Protein AF-A0A1I8CI65-F1 (afdb_monomer_lite)

Sequence (153 aa):
MLNFSGGETIKISYVQLPKATYAKFKPQSVRFLDLTDPKVVLATELAKYVTFSQGDIFTFFYSEEEYAVEVTELKPAKACCVADCDLNVEFEAPTDYVEPVKINTEMPKAPELPLAKVILEKQFGHGNRLGGIKKSRERSKSSRKKSFTRNDC

Secondary structure (DSSP, 8-state):
-----TT--------PPPBPSEEEEEESSGGGGG-S-HHHHHHHHHTT-SEEETT-EEEEEETTEEEEEEEEEEESSSEEE-TT---EEEEPPPTT---------------------S------------S-----------------PPP--

Structure (mmCIF, N/CA/C/O backbone):
data_AF-A0A1I8CI65-F1
#
_entry.id   AF-A0A1I8CI65-F1
#
loop_
_atom_site.group_PDB
_atom_site.id
_atom_site.type_symbol
_atom_site.label_atom_id
_atom_site.label_alt_id
_atom_site.label_comp_id
_atom_site.label_asym_id
_atom_site.label_entity_id
_atom_site.label_seq_id
_atom_site.pdbx_PDB_ins_code
_atom_site.Cartn_x
_atom_site.Cartn_y
_atom_site.Cartn_z
_atom_site.occupancy
_atom_site.B_iso_or_equiv
_atom_site.auth_seq_id
_atom_site.auth_comp_id
_atom_site.auth_asym_id
_atom_site.auth_atom_id
_atom_site.pdbx_PDB_model_num
ATOM 1 N N . MET A 1 1 ? 0.840 11.799 2.576 1.00 50.59 1 MET A N 1
ATOM 2 C CA . MET A 1 1 ? 1.845 12.462 3.441 1.00 50.59 1 MET A CA 1
ATOM 3 C C . MET A 1 1 ? 1.110 13.395 4.394 1.00 50.59 1 MET A C 1
ATOM 5 O O . MET A 1 1 ? 0.282 14.169 3.928 1.00 50.59 1 MET A O 1
ATOM 9 N N . LEU A 1 2 ? 1.328 13.281 5.706 1.00 67.50 2 LEU A N 1
ATOM 10 C CA . LEU A 1 2 ? 0.666 14.157 6.677 1.00 67.50 2 LEU A CA 1
ATOM 11 C C . LEU A 1 2 ? 1.444 15.474 6.778 1.00 67.50 2 LEU A C 1
ATOM 13 O O . LEU A 1 2 ? 2.644 15.467 7.042 1.00 67.50 2 LEU A O 1
ATOM 17 N N . ASN A 1 3 ? 0.772 16.590 6.516 1.00 76.88 3 ASN A N 1
ATOM 18 C CA . ASN A 1 3 ? 1.399 17.899 6.378 1.00 76.88 3 ASN A CA 1
ATOM 19 C C . ASN A 1 3 ? 1.258 18.677 7.696 1.00 76.88 3 ASN A C 1
ATOM 21 O O . ASN A 1 3 ? 0.314 19.445 7.853 1.00 76.88 3 ASN A O 1
ATOM 25 N N . PHE A 1 4 ? 2.158 18.433 8.652 1.00 84.19 4 PHE A N 1
ATOM 26 C CA . PHE A 1 4 ? 2.095 19.045 9.984 1.00 84.19 4 PHE A CA 1
ATOM 27 C C . PHE A 1 4 ? 3.129 20.152 10.179 1.00 84.19 4 PHE A C 1
ATOM 29 O O . PHE A 1 4 ? 4.221 20.120 9.606 1.00 84.19 4 PHE A O 1
ATOM 36 N N . SER A 1 5 ? 2.789 21.110 11.039 1.00 87.06 5 SER A N 1
ATOM 37 C CA . SER A 1 5 ? 3.690 22.184 11.473 1.00 87.06 5 SER A CA 1
ATOM 38 C C . SER A 1 5 ? 4.136 21.994 12.929 1.00 87.06 5 SER A C 1
ATOM 40 O O . SER A 1 5 ? 3.517 21.263 13.704 1.00 87.06 5 SER A O 1
ATOM 42 N N . GLY A 1 6 ? 5.252 22.618 13.319 1.00 90.12 6 GLY A N 1
ATOM 43 C CA . GLY A 1 6 ? 5.764 22.517 14.688 1.00 90.12 6 GLY A CA 1
ATOM 44 C C . GLY A 1 6 ? 4.767 23.071 15.714 1.00 90.12 6 GLY A C 1
ATOM 45 O O . GLY A 1 6 ? 4.308 24.200 15.576 1.00 90.12 6 GLY A O 1
ATOM 46 N N . GLY A 1 7 ? 4.460 22.288 16.754 1.00 89.50 7 GLY A N 1
ATOM 47 C CA . GLY A 1 7 ? 3.518 22.666 17.820 1.00 89.50 7 GLY A CA 1
ATOM 48 C C . GLY A 1 7 ? 2.081 22.169 17.623 1.00 89.50 7 GLY A C 1
ATOM 49 O O . GLY A 1 7 ? 1.212 22.465 18.442 1.00 89.50 7 GLY A O 1
ATOM 50 N N . GLU A 1 8 ? 1.819 21.398 16.568 1.00 91.56 8 GLU A N 1
ATOM 51 C CA . GLU A 1 8 ? 0.498 20.842 16.286 1.00 91.56 8 GLU A CA 1
ATOM 52 C C . GLU A 1 8 ? 0.159 19.637 17.186 1.00 91.56 8 GLU A C 1
ATOM 54 O O . GLU A 1 8 ? 0.996 18.777 17.460 1.00 91.56 8 GLU A O 1
ATOM 59 N N . THR A 1 9 ? -1.086 19.569 17.674 1.00 90.06 9 THR A N 1
ATOM 60 C CA . THR A 1 9 ? -1.546 18.477 18.549 1.00 90.06 9 THR A CA 1
ATOM 61 C C . THR A 1 9 ? -2.133 17.337 17.723 1.00 90.06 9 THR A C 1
ATOM 63 O O . THR A 1 9 ? -3.194 17.482 17.119 1.00 90.06 9 THR A O 1
ATOM 66 N N . ILE A 1 10 ? -1.483 16.175 17.754 1.00 90.38 10 ILE A N 1
ATOM 67 C CA . ILE A 1 10 ? -1.931 14.971 17.045 1.00 90.38 10 ILE A CA 1
ATOM 68 C C . ILE A 1 10 ? -2.750 14.091 17.997 1.00 90.38 10 ILE A C 1
ATOM 70 O O . ILE A 1 10 ? -2.311 13.768 19.101 1.00 90.38 10 ILE A O 1
ATOM 74 N N . LYS A 1 11 ? -3.947 13.677 17.565 1.00 90.50 11 LYS A N 1
ATOM 75 C CA . LYS A 1 11 ? -4.774 12.710 18.301 1.00 90.50 11 LYS A CA 1
ATOM 76 C C . LYS A 1 11 ? -4.408 11.295 17.882 1.00 90.50 11 LYS A C 1
ATOM 78 O O . LYS A 1 11 ? -4.577 10.929 16.724 1.00 90.50 11 LYS A O 1
ATOM 83 N N . ILE A 1 12 ? -3.957 10.498 18.841 1.00 91.25 12 ILE A N 1
ATOM 84 C CA . ILE A 1 12 ? -3.634 9.087 18.636 1.00 91.25 12 ILE A CA 1
ATOM 85 C C . ILE A 1 12 ? -4.716 8.257 19.326 1.00 91.25 12 ILE A C 1
ATOM 87 O O . ILE A 1 12 ? -4.976 8.436 20.515 1.00 91.25 12 ILE A O 1
ATOM 91 N N . SER A 1 13 ? -5.356 7.356 18.585 1.00 92.44 13 SER A N 1
ATOM 92 C CA . SER A 1 13 ? -6.353 6.422 19.114 1.00 92.44 13 SER A CA 1
ATOM 93 C C . SER A 1 13 ? -6.021 5.004 18.679 1.00 92.44 13 SER A C 1
ATOM 95 O O . SER A 1 13 ? -5.659 4.778 17.526 1.00 92.44 13 SER A O 1
ATOM 97 N N . TYR A 1 14 ? -6.193 4.042 19.582 1.00 93.69 14 TYR A N 1
ATOM 98 C CA . TYR A 1 14 ? -6.108 2.629 19.233 1.00 93.69 14 TYR A CA 1
ATOM 99 C C . TYR A 1 14 ? -7.356 2.196 18.455 1.00 93.69 14 TYR A C 1
ATOM 101 O O . TYR A 1 14 ? -8.480 2.425 18.902 1.00 93.69 14 TYR A O 1
ATOM 109 N N . VAL A 1 15 ? -7.154 1.559 17.302 1.00 91.56 15 VAL A N 1
ATOM 110 C CA . VAL A 1 15 ? -8.218 1.013 16.452 1.00 91.56 15 VAL A CA 1
ATOM 111 C C . VAL A 1 15 ? -7.759 -0.338 15.912 1.00 91.56 15 VAL A C 1
ATOM 113 O O . VAL A 1 15 ? -6.616 -0.480 15.480 1.00 91.56 15 VAL A O 1
ATOM 116 N N . GLN A 1 16 ? -8.649 -1.329 15.915 1.00 91.88 16 GLN A N 1
ATOM 117 C CA . GLN A 1 16 ? -8.413 -2.603 15.238 1.00 91.88 16 GLN A CA 1
ATOM 118 C C . GLN A 1 16 ? -8.862 -2.494 13.781 1.00 91.88 16 GLN A C 1
ATOM 120 O O . GLN A 1 16 ? -10.041 -2.271 13.509 1.00 91.88 16 GLN A O 1
ATOM 125 N N . LEU A 1 17 ? -7.920 -2.636 12.848 1.00 93.31 17 LEU A N 1
ATOM 126 C CA . LEU A 1 17 ? -8.215 -2.601 11.419 1.00 93.31 17 LEU A CA 1
ATOM 127 C C . LEU A 1 17 ? -8.569 -4.003 10.907 1.00 93.31 17 LEU A C 1
ATOM 129 O O . LEU A 1 17 ? -7.896 -4.972 11.270 1.00 93.31 17 LEU A O 1
ATOM 133 N N . PRO A 1 18 ? -9.591 -4.133 10.045 1.00 94.00 18 PRO A N 1
ATOM 134 C CA . PRO A 1 18 ? -9.888 -5.401 9.399 1.00 94.00 18 PRO A CA 1
ATOM 135 C C . PRO A 1 18 ? -8.752 -5.794 8.449 1.00 94.00 18 PRO A C 1
ATOM 137 O O . PRO A 1 18 ? -8.043 -4.938 7.911 1.00 94.00 18 PRO A O 1
ATOM 140 N N . LYS A 1 19 ? -8.605 -7.099 8.215 1.00 93.75 19 LYS A N 1
ATOM 141 C CA . LYS A 1 19 ? -7.716 -7.616 7.173 1.00 93.75 19 LYS A CA 1
ATOM 142 C C . LYS A 1 19 ? -8.234 -7.174 5.809 1.00 93.75 19 LYS A C 1
ATOM 144 O O . LYS A 1 19 ? -9.428 -7.324 5.529 1.00 93.75 19 LYS A O 1
ATOM 149 N N . ALA A 1 20 ? -7.357 -6.618 4.983 1.00 93.62 20 ALA A N 1
ATOM 150 C CA . ALA A 1 20 ? -7.713 -6.314 3.609 1.00 93.62 20 ALA A CA 1
ATOM 151 C C . ALA A 1 20 ? -7.992 -7.618 2.845 1.00 93.62 20 ALA A C 1
ATOM 153 O O . ALA A 1 20 ? -7.432 -8.672 3.144 1.00 93.62 20 ALA A O 1
ATOM 154 N N . THR A 1 21 ? -8.876 -7.540 1.859 1.00 93.69 21 THR A N 1
ATOM 155 C CA . THR A 1 21 ? -9.138 -8.633 0.904 1.00 93.69 21 THR A CA 1
ATOM 156 C C . THR A 1 21 ? -8.862 -8.201 -0.528 1.00 93.69 21 THR A C 1
ATOM 158 O O . THR A 1 21 ? -8.567 -9.021 -1.395 1.00 93.69 21 THR A O 1
ATOM 161 N N . TYR A 1 22 ? -8.943 -6.898 -0.777 1.00 94.19 22 TYR A N 1
ATOM 162 C CA . TYR A 1 22 ? -8.754 -6.302 -2.082 1.00 94.19 22 TYR A CA 1
ATOM 163 C C . TYR A 1 22 ? -8.113 -4.928 -1.935 1.00 94.19 22 TYR A C 1
ATOM 165 O O . TYR A 1 22 ? -8.528 -4.129 -1.087 1.00 94.19 22 TYR A O 1
ATOM 173 N N . ALA A 1 23 ? -7.137 -4.664 -2.796 1.00 93.25 23 ALA A N 1
ATOM 174 C CA . ALA A 1 23 ? -6.493 -3.373 -2.919 1.00 93.25 23 ALA A CA 1
ATOM 175 C C . ALA A 1 23 ? -6.320 -3.021 -4.396 1.00 93.25 23 ALA A C 1
ATOM 177 O O . ALA A 1 23 ? -5.878 -3.844 -5.204 1.00 93.25 23 ALA A O 1
ATOM 178 N N . LYS A 1 24 ? -6.665 -1.780 -4.733 1.00 93.44 24 LYS A N 1
ATOM 179 C CA . LYS A 1 24 ? -6.438 -1.211 -6.054 1.00 93.44 24 LYS A CA 1
ATOM 180 C C . LYS A 1 24 ? -5.342 -0.171 -5.967 1.00 93.44 24 LYS A C 1
ATOM 182 O O . LYS A 1 24 ? -5.456 0.778 -5.189 1.00 93.44 24 LYS A O 1
ATOM 187 N N . PHE A 1 25 ? -4.310 -0.351 -6.775 1.00 92.94 25 PHE A N 1
ATOM 188 C CA . PHE A 1 25 ? -3.155 0.526 -6.798 1.00 92.94 25 PHE A CA 1
ATOM 189 C C . PHE A 1 25 ? -3.044 1.256 -8.129 1.00 92.94 25 PHE A C 1
ATOM 191 O O . PHE A 1 25 ? -3.204 0.663 -9.197 1.00 92.94 25 PHE A O 1
ATOM 198 N N . LYS A 1 26 ? -2.709 2.539 -8.064 1.00 92.19 26 LYS A N 1
ATOM 199 C CA . LYS A 1 26 ? -2.455 3.388 -9.219 1.00 92.19 26 LYS A CA 1
ATOM 200 C C . LYS A 1 26 ? -0.983 3.807 -9.232 1.00 92.19 26 LYS A C 1
ATOM 202 O O . LYS A 1 26 ? -0.558 4.570 -8.363 1.00 92.19 26 LYS A O 1
ATOM 207 N N . PRO A 1 27 ? -0.178 3.312 -10.183 1.00 92.12 27 PRO A N 1
ATOM 208 C CA . PRO A 1 27 ? 1.203 3.751 -10.339 1.00 92.12 27 PRO A CA 1
ATOM 209 C C . PRO A 1 27 ? 1.261 5.230 -10.732 1.00 92.12 27 PRO A C 1
ATOM 211 O O . PRO A 1 27 ? 0.451 5.691 -11.534 1.00 92.12 27 PRO A O 1
ATOM 214 N N . GLN A 1 28 ? 2.228 5.984 -10.214 1.00 90.00 28 GLN A N 1
ATOM 215 C CA . GLN A 1 28 ? 2.416 7.374 -10.650 1.00 90.00 28 GLN A CA 1
ATOM 216 C C . GLN A 1 28 ? 3.255 7.456 -11.932 1.00 90.00 28 GLN A C 1
ATOM 218 O O . GLN A 1 28 ? 2.970 8.271 -12.801 1.00 90.00 28 GLN A O 1
ATOM 223 N N . SER A 1 29 ? 4.235 6.560 -12.095 1.00 84.94 29 SER A N 1
ATOM 224 C CA . SER A 1 29 ? 5.152 6.547 -13.241 1.00 84.94 29 SER A CA 1
ATOM 225 C C . SER A 1 29 ? 4.820 5.452 -14.255 1.00 84.94 29 SER A C 1
ATOM 227 O O . SER A 1 29 ? 4.517 4.315 -13.890 1.00 84.94 29 SER A O 1
ATOM 229 N N . VAL A 1 30 ? 4.972 5.771 -15.546 1.00 83.81 30 VAL A N 1
ATOM 230 C CA . VAL A 1 30 ? 4.844 4.816 -16.665 1.00 83.81 30 VAL A CA 1
ATOM 231 C C . VAL A 1 30 ? 5.909 3.715 -16.593 1.00 83.81 30 VAL A C 1
ATOM 233 O O . VAL A 1 30 ? 5.669 2.608 -17.061 1.00 83.81 30 VAL A O 1
ATOM 236 N N . ARG A 1 31 ? 7.045 3.975 -15.928 1.00 82.19 31 ARG A N 1
ATOM 237 C CA . ARG A 1 31 ? 8.130 2.997 -15.717 1.00 82.19 31 ARG A CA 1
ATOM 238 C C . ARG A 1 31 ? 7.675 1.748 -14.973 1.00 82.19 31 ARG A C 1
ATOM 240 O O . ARG A 1 31 ? 8.244 0.683 -15.156 1.00 82.19 31 ARG A O 1
ATOM 247 N N . PHE A 1 32 ? 6.605 1.849 -14.187 1.00 83.56 32 PHE A N 1
ATOM 248 C CA . PHE A 1 32 ? 6.002 0.689 -13.538 1.00 83.56 32 PHE A CA 1
ATOM 249 C C . PHE A 1 32 ? 5.500 -0.363 -14.548 1.00 83.56 32 PHE A C 1
ATOM 251 O O . PHE A 1 32 ? 5.452 -1.545 -14.222 1.00 83.56 32 PHE A O 1
ATOM 258 N N . LEU A 1 33 ? 5.147 0.046 -15.776 1.00 82.12 33 LEU A N 1
ATOM 259 C CA . LEU A 1 33 ? 4.739 -0.865 -16.853 1.00 82.12 33 LEU A CA 1
ATOM 260 C C . LEU A 1 33 ? 5.919 -1.622 -17.479 1.00 82.12 33 LEU A C 1
ATOM 262 O O . LEU A 1 33 ? 5.698 -2.663 -18.090 1.00 82.12 33 LEU A O 1
ATOM 266 N N . ASP A 1 34 ? 7.145 -1.114 -17.319 1.00 83.31 34 ASP A N 1
ATOM 267 C CA . ASP A 1 34 ? 8.367 -1.745 -17.829 1.00 83.31 34 ASP A CA 1
ATOM 268 C C . ASP A 1 34 ? 8.852 -2.884 -16.898 1.00 83.31 34 ASP A C 1
ATOM 270 O O . ASP A 1 34 ? 9.755 -3.642 -17.256 1.00 83.31 34 ASP A O 1
ATOM 274 N N . LEU A 1 35 ? 8.251 -3.037 -15.708 1.00 85.00 35 LEU A N 1
ATOM 275 C CA . LEU A 1 35 ? 8.561 -4.116 -14.767 1.00 85.00 35 LEU A CA 1
ATOM 276 C C . LEU A 1 35 ? 8.113 -5.473 -15.327 1.00 85.00 35 LEU A C 1
ATOM 278 O O . LEU A 1 35 ? 6.954 -5.646 -15.700 1.00 85.00 35 LEU A O 1
ATOM 282 N N . THR A 1 36 ? 9.006 -6.466 -15.300 1.00 84.12 36 THR A N 1
ATOM 283 C CA . THR A 1 36 ? 8.709 -7.830 -15.772 1.00 84.12 36 THR A CA 1
ATOM 284 C C . THR A 1 36 ? 7.551 -8.469 -14.999 1.00 84.12 36 THR A C 1
ATOM 286 O O . THR A 1 36 ? 6.645 -9.029 -15.606 1.00 84.12 36 THR A O 1
ATOM 289 N N . ASP A 1 37 ? 7.558 -8.345 -13.665 1.00 87.19 37 ASP A N 1
ATOM 290 C CA . ASP A 1 37 ? 6.569 -8.960 -12.768 1.00 87.19 37 ASP A CA 1
ATOM 291 C C . ASP A 1 37 ? 6.136 -7.995 -11.643 1.00 87.19 37 ASP A C 1
ATOM 293 O O . ASP A 1 37 ? 6.494 -8.178 -10.472 1.00 87.19 37 ASP A O 1
ATOM 297 N N . PRO A 1 38 ? 5.321 -6.964 -11.947 1.00 86.38 38 PRO A N 1
ATOM 298 C CA . PRO A 1 38 ? 4.958 -5.920 -10.985 1.00 86.38 38 PRO A CA 1
ATOM 299 C C . PRO A 1 38 ? 4.216 -6.466 -9.759 1.00 86.38 38 PRO A C 1
ATOM 301 O O . PRO A 1 38 ? 4.369 -5.943 -8.660 1.00 86.38 38 PRO A O 1
ATOM 304 N N . LYS A 1 39 ? 3.447 -7.554 -9.908 1.00 86.12 39 LYS A N 1
ATOM 305 C CA . LYS A 1 39 ? 2.737 -8.199 -8.788 1.00 86.12 39 LYS A CA 1
ATOM 306 C C . LYS A 1 39 ? 3.686 -8.762 -7.733 1.00 86.12 39 LYS A C 1
ATOM 308 O O . LYS A 1 39 ? 3.400 -8.650 -6.546 1.00 86.12 39 LYS A O 1
ATOM 313 N N . VAL A 1 40 ? 4.791 -9.371 -8.161 1.00 88.06 40 VAL A N 1
ATOM 314 C CA . VAL A 1 40 ? 5.745 -10.038 -7.261 1.00 88.06 40 VAL A CA 1
ATOM 315 C C . VAL A 1 40 ? 6.577 -9.006 -6.510 1.00 88.06 40 VAL A C 1
ATOM 317 O O . VAL A 1 40 ? 6.747 -9.110 -5.292 1.00 88.06 40 VAL A O 1
ATOM 320 N N . VAL A 1 41 ? 7.044 -7.981 -7.228 1.00 88.81 41 VAL A N 1
ATOM 321 C CA . VAL A 1 41 ? 7.760 -6.845 -6.632 1.00 88.81 41 VAL A CA 1
ATOM 322 C C . VAL A 1 41 ? 6.884 -6.180 -5.578 1.00 88.81 41 VAL A C 1
ATOM 324 O O . VAL A 1 41 ? 7.304 -6.027 -4.432 1.00 88.81 41 VAL A O 1
ATOM 327 N N . LEU A 1 42 ? 5.633 -5.875 -5.936 1.00 88.31 42 LEU A N 1
ATOM 328 C CA . LEU A 1 42 ? 4.712 -5.225 -5.019 1.00 88.31 42 LEU A CA 1
ATOM 329 C C . LEU A 1 42 ? 4.387 -6.117 -3.817 1.00 88.31 42 LEU A C 1
ATOM 331 O O . LEU A 1 42 ? 4.384 -5.618 -2.707 1.00 88.31 42 LEU A O 1
ATOM 335 N N . ALA A 1 43 ? 4.178 -7.426 -3.985 1.00 86.12 43 ALA A N 1
ATOM 336 C CA . ALA A 1 43 ? 3.924 -8.331 -2.857 1.00 86.12 43 ALA A CA 1
ATOM 337 C C . ALA A 1 43 ? 5.089 -8.371 -1.853 1.00 86.12 43 ALA A C 1
ATOM 339 O O . ALA A 1 43 ? 4.871 -8.339 -0.642 1.00 86.12 43 ALA A O 1
ATOM 340 N N . THR A 1 44 ? 6.324 -8.392 -2.359 1.00 88.19 44 THR A N 1
ATOM 341 C CA . THR A 1 44 ? 7.538 -8.356 -1.528 1.00 88.19 44 THR A CA 1
ATOM 342 C C . THR 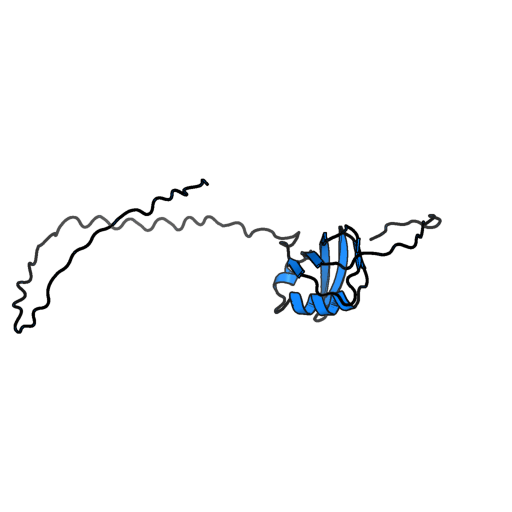A 1 44 ? 7.623 -7.050 -0.747 1.00 88.19 44 THR A C 1
ATOM 344 O O . THR A 1 44 ? 7.994 -7.034 0.426 1.00 88.19 44 THR A O 1
ATOM 347 N N . GLU A 1 45 ? 7.251 -5.949 -1.390 1.00 88.81 45 GLU A N 1
ATOM 348 C CA . GLU A 1 45 ? 7.289 -4.639 -0.766 1.00 88.81 45 GLU A CA 1
ATOM 349 C C . GLU A 1 45 ? 6.135 -4.408 0.212 1.00 88.81 45 GLU A C 1
ATOM 351 O O . GLU A 1 45 ? 6.343 -3.879 1.301 1.00 88.81 45 GLU A O 1
ATOM 356 N N . LEU A 1 46 ? 4.926 -4.859 -0.130 1.00 87.62 46 LEU A N 1
ATOM 357 C CA . LEU A 1 46 ? 3.740 -4.790 0.722 1.00 87.62 46 LEU A CA 1
ATOM 358 C C . LEU A 1 46 ? 3.964 -5.515 2.051 1.00 87.62 46 LEU A C 1
ATOM 360 O O . LEU A 1 46 ? 3.435 -5.065 3.060 1.00 87.62 46 LEU A O 1
ATOM 364 N N . ALA A 1 47 ? 4.793 -6.564 2.082 1.00 86.62 47 ALA A N 1
ATOM 365 C CA . ALA A 1 47 ? 5.167 -7.256 3.316 1.00 86.62 47 ALA A CA 1
ATOM 366 C C . ALA A 1 47 ? 5.936 -6.368 4.315 1.00 86.62 47 ALA A C 1
ATOM 368 O O . ALA A 1 47 ? 5.971 -6.672 5.507 1.00 86.62 47 ALA A O 1
ATOM 369 N N . LYS A 1 48 ? 6.544 -5.262 3.863 1.00 89.62 48 LYS A N 1
ATOM 370 C CA . LYS A 1 48 ? 7.215 -4.287 4.741 1.00 89.62 48 LYS A CA 1
ATOM 371 C C . LYS A 1 48 ? 6.231 -3.325 5.410 1.00 89.62 48 LYS A C 1
ATOM 373 O O . LYS A 1 48 ? 6.583 -2.681 6.398 1.00 89.62 48 LYS A O 1
ATOM 378 N N . TYR A 1 49 ? 5.011 -3.220 4.887 1.00 90.44 49 TYR A N 1
ATOM 379 C CA . TYR A 1 49 ? 3.972 -2.333 5.394 1.00 90.44 49 TYR A CA 1
ATOM 380 C C . TYR A 1 49 ? 2.915 -3.118 6.169 1.00 90.44 49 TYR A C 1
ATOM 382 O O . TYR A 1 49 ? 2.496 -4.204 5.785 1.00 90.44 49 TYR A O 1
ATOM 390 N N . VAL A 1 50 ? 2.437 -2.542 7.272 1.00 91.56 50 VAL A N 1
ATOM 391 C CA . VAL A 1 50 ? 1.427 -3.196 8.122 1.00 91.56 50 VAL A CA 1
ATOM 392 C C . VAL A 1 50 ? 0.015 -2.743 7.760 1.00 91.56 50 VAL A C 1
ATOM 394 O O . VAL A 1 50 ? -0.928 -3.531 7.797 1.00 91.56 50 VAL A O 1
ATOM 397 N N . THR A 1 51 ? -0.150 -1.471 7.405 1.00 92.56 51 THR A N 1
ATOM 398 C CA . THR A 1 51 ? -1.459 -0.843 7.213 1.00 92.56 51 THR A CA 1
ATOM 399 C C . THR A 1 51 ? -1.437 0.078 6.011 1.00 92.56 51 THR A C 1
ATOM 401 O O . THR A 1 51 ? -0.472 0.818 5.833 1.00 92.56 51 THR A O 1
ATOM 404 N N . PHE A 1 52 ? -2.534 0.101 5.263 1.00 92.62 52 PHE A N 1
ATOM 405 C CA . PHE A 1 52 ? -2.761 1.091 4.217 1.00 92.62 52 PHE A CA 1
ATOM 406 C C . PHE A 1 52 ? -4.075 1.818 4.449 1.00 92.62 52 PHE A C 1
ATOM 408 O O . PHE A 1 52 ? -5.049 1.217 4.921 1.00 92.62 52 PHE A O 1
ATOM 415 N N . SER A 1 53 ? -4.098 3.093 4.067 1.00 93.50 53 SER A N 1
ATOM 416 C CA . SER A 1 53 ? -5.319 3.883 3.960 1.00 93.50 53 SER A CA 1
ATOM 417 C C . SER A 1 53 ? -5.582 4.254 2.506 1.00 93.50 53 SER A C 1
ATOM 419 O O . SER A 1 53 ? -4.673 4.386 1.690 1.00 93.50 53 SER A O 1
ATOM 421 N N . GLN A 1 54 ? -6.852 4.415 2.168 1.00 94.62 54 GLN A N 1
ATOM 422 C CA . GLN A 1 54 ? -7.276 4.855 0.851 1.00 94.62 54 GLN A CA 1
ATOM 423 C C . GLN A 1 54 ? -6.794 6.291 0.600 1.00 94.62 54 GLN A C 1
ATOM 425 O O . GLN A 1 54 ? -7.031 7.177 1.422 1.00 94.62 54 GLN A O 1
ATOM 430 N N . GLY A 1 55 ? -6.156 6.514 -0.545 1.00 91.62 55 GLY A N 1
ATOM 431 C CA . GLY A 1 55 ? -5.533 7.777 -0.941 1.00 91.62 55 GLY A CA 1
ATOM 432 C C . GLY A 1 55 ? -4.093 7.951 -0.454 1.00 91.62 55 GLY A C 1
ATOM 433 O O . GLY A 1 55 ? -3.489 8.987 -0.728 1.00 91.62 55 GLY A O 1
ATOM 434 N N . ASP A 1 56 ? -3.523 6.973 0.259 1.00 91.19 56 ASP A N 1
ATOM 435 C CA . ASP A 1 56 ? -2.106 7.026 0.616 1.00 91.19 56 ASP A CA 1
ATOM 436 C C . ASP A 1 56 ? -1.227 6.720 -0.599 1.00 91.19 56 ASP A C 1
ATOM 438 O O . ASP A 1 56 ? -1.531 5.853 -1.417 1.00 91.19 56 ASP A O 1
ATOM 442 N N . ILE A 1 57 ? -0.101 7.426 -0.692 1.00 90.88 57 ILE A N 1
ATOM 443 C CA . ILE A 1 57 ? 0.949 7.178 -1.678 1.00 90.88 57 ILE A CA 1
ATOM 444 C C . ILE A 1 57 ? 2.152 6.635 -0.924 1.00 90.88 57 ILE A C 1
ATOM 446 O O . ILE A 1 57 ? 2.644 7.289 0.000 1.00 90.88 57 ILE A O 1
ATOM 450 N N . PHE A 1 58 ? 2.614 5.455 -1.319 1.00 91.00 58 PHE A N 1
ATOM 451 C CA . PHE A 1 58 ? 3.833 4.850 -0.801 1.00 91.00 58 PHE A CA 1
ATOM 452 C C . PHE A 1 58 ? 4.870 4.744 -1.918 1.00 91.00 58 PHE A C 1
ATOM 454 O O . PHE A 1 58 ? 4.526 4.615 -3.097 1.00 91.00 58 PHE A O 1
ATOM 461 N N . THR A 1 59 ? 6.143 4.835 -1.543 1.00 91.06 59 THR A N 1
ATOM 462 C CA . THR A 1 59 ? 7.267 4.706 -2.469 1.00 91.06 59 THR A CA 1
ATOM 463 C C . THR A 1 59 ? 8.133 3.522 -2.089 1.00 91.06 59 THR A C 1
ATOM 465 O O . THR A 1 59 ? 8.254 3.184 -0.911 1.00 91.06 59 THR A O 1
ATOM 468 N N . PHE A 1 60 ? 8.706 2.868 -3.092 1.00 89.25 60 PHE A N 1
ATOM 469 C CA . PHE A 1 60 ? 9.572 1.720 -2.896 1.00 89.25 60 PHE A CA 1
ATOM 470 C C . PHE A 1 60 ? 10.713 1.675 -3.896 1.00 89.25 60 PHE A C 1
ATOM 472 O O . PHE A 1 60 ? 10.618 2.217 -4.994 1.00 89.25 60 PHE A O 1
ATOM 479 N N . PHE A 1 61 ? 11.787 0.990 -3.511 1.00 89.12 61 PHE A N 1
ATOM 480 C CA . PHE A 1 61 ? 12.989 0.866 -4.323 1.00 89.12 61 PHE A CA 1
ATOM 481 C C . PHE A 1 61 ? 13.058 -0.500 -4.993 1.00 89.12 61 PHE A C 1
ATOM 483 O O . PHE A 1 61 ? 13.008 -1.535 -4.323 1.00 89.12 61 PHE A O 1
ATOM 490 N N . TYR A 1 62 ? 13.228 -0.501 -6.311 1.00 87.56 62 TYR A N 1
ATOM 491 C CA . TYR A 1 62 ? 13.436 -1.708 -7.097 1.00 87.56 62 TYR A CA 1
ATOM 492 C C . TYR A 1 62 ? 14.463 -1.448 -8.198 1.00 87.56 62 TYR A C 1
ATOM 494 O O . TYR A 1 62 ? 14.368 -0.458 -8.910 1.00 87.56 62 TYR A O 1
ATOM 502 N N . SER A 1 63 ? 15.444 -2.345 -8.343 1.00 85.25 63 SER A N 1
ATOM 503 C CA . SER A 1 63 ? 16.488 -2.241 -9.376 1.00 85.25 63 SER A CA 1
ATOM 504 C C . SER A 1 63 ? 17.207 -0.879 -9.402 1.00 85.25 63 SER A C 1
ATOM 506 O O . SER A 1 63 ? 17.474 -0.344 -10.472 1.00 85.25 63 SER A O 1
ATOM 508 N N . GLU A 1 64 ? 17.509 -0.332 -8.217 1.00 84.94 64 GLU A N 1
ATOM 509 C CA . GLU A 1 64 ? 18.175 0.973 -8.025 1.00 84.94 64 GLU A CA 1
ATOM 510 C C . GLU A 1 64 ? 17.338 2.202 -8.433 1.00 84.94 64 GLU A C 1
ATOM 512 O O . GLU A 1 64 ? 17.838 3.325 -8.412 1.00 84.94 64 GLU A O 1
ATOM 517 N N . GLU A 1 65 ? 16.046 2.019 -8.713 1.00 86.75 65 GLU A N 1
ATOM 518 C CA . GLU A 1 65 ? 15.097 3.095 -9.009 1.00 86.75 65 GLU A CA 1
ATOM 519 C C . GLU A 1 65 ? 13.987 3.183 -7.950 1.00 86.75 65 GLU A C 1
ATOM 521 O O . GLU A 1 65 ? 13.598 2.184 -7.339 1.00 86.75 65 GLU A O 1
ATOM 526 N N . GLU A 1 66 ? 13.465 4.393 -7.732 1.00 89.88 66 GLU A N 1
ATOM 527 C CA . GLU A 1 66 ? 12.330 4.647 -6.839 1.00 89.88 66 GLU A CA 1
ATOM 528 C C . GLU A 1 66 ? 11.015 4.680 -7.627 1.00 89.88 66 GLU A C 1
ATOM 530 O O . GLU A 1 66 ? 10.865 5.418 -8.604 1.00 89.88 66 GLU A O 1
ATOM 535 N N . TYR A 1 67 ? 10.034 3.911 -7.166 1.00 90.06 67 TYR A N 1
ATOM 536 C CA . TYR A 1 67 ? 8.694 3.832 -7.733 1.00 90.06 67 TYR A CA 1
ATOM 537 C C . TYR A 1 67 ? 7.672 4.337 -6.718 1.00 90.06 67 TYR A C 1
ATOM 539 O O . TYR A 1 67 ? 7.699 3.948 -5.554 1.00 90.06 67 TYR A O 1
ATOM 547 N N . ALA A 1 68 ? 6.738 5.176 -7.168 1.00 90.69 68 ALA A N 1
ATOM 548 C CA . ALA A 1 68 ? 5.644 5.695 -6.353 1.00 90.69 68 ALA A CA 1
ATOM 549 C C . ALA A 1 68 ? 4.299 5.117 -6.805 1.00 90.69 68 ALA A C 1
ATOM 551 O O . ALA A 1 68 ? 3.975 5.123 -8.000 1.00 90.69 68 ALA A O 1
ATOM 552 N N . VAL A 1 69 ? 3.507 4.643 -5.844 1.00 91.12 69 VAL A N 1
ATOM 553 C CA . VAL A 1 69 ? 2.208 4.010 -6.083 1.00 91.12 69 VAL A CA 1
ATOM 554 C C . VAL A 1 69 ? 1.176 4.539 -5.089 1.00 91.12 69 VAL A C 1
ATOM 556 O O . VAL A 1 69 ? 1.425 4.629 -3.889 1.00 91.12 69 VAL A O 1
ATOM 559 N N . GLU A 1 70 ? 0.005 4.899 -5.603 1.00 92.44 70 GLU A N 1
ATOM 560 C CA . GLU A 1 70 ? -1.140 5.373 -4.827 1.00 92.44 70 GLU A CA 1
ATOM 561 C C . GLU A 1 70 ? -2.138 4.247 -4.568 1.00 92.44 70 GLU A C 1
ATOM 563 O O . GLU A 1 70 ? -2.414 3.422 -5.438 1.00 92.44 70 GLU A O 1
ATOM 568 N N . VAL A 1 71 ? -2.719 4.232 -3.374 1.00 93.69 71 VAL A N 1
ATOM 569 C CA . VAL A 1 71 ? -3.800 3.324 -2.997 1.00 93.69 71 VAL A CA 1
ATOM 570 C C . VAL A 1 71 ? -5.144 3.951 -3.362 1.00 93.69 71 VAL A C 1
ATOM 572 O O . VAL A 1 71 ? -5.673 4.782 -2.630 1.00 93.69 71 VAL A O 1
ATOM 575 N N . THR A 1 72 ? -5.743 3.543 -4.474 1.00 93.69 72 THR A N 1
ATOM 576 C CA . THR A 1 72 ? -7.005 4.127 -4.960 1.00 93.69 72 THR A CA 1
ATOM 577 C C . THR A 1 72 ? -8.226 3.566 -4.234 1.00 93.69 72 THR A C 1
ATOM 579 O O . THR A 1 72 ? -9.170 4.295 -3.920 1.00 93.69 72 THR A O 1
ATOM 582 N N . GLU A 1 73 ? -8.227 2.263 -3.944 1.00 94.56 73 GLU A N 1
ATOM 583 C CA . GLU A 1 73 ? -9.362 1.578 -3.321 1.00 94.56 73 GLU A CA 1
ATOM 584 C C . GLU A 1 73 ? -8.887 0.471 -2.375 1.00 94.56 73 GLU A C 1
ATOM 586 O O . GLU A 1 73 ? -7.960 -0.274 -2.690 1.00 94.56 73 GLU A O 1
ATOM 591 N N . LEU A 1 74 ? -9.559 0.339 -1.229 1.00 94.62 74 LEU A N 1
ATOM 592 C CA . LEU A 1 74 ? -9.341 -0.724 -0.250 1.00 94.62 74 LEU A CA 1
ATOM 593 C C . LEU A 1 74 ? -10.677 -1.332 0.168 1.00 94.62 74 LEU A C 1
ATOM 595 O O . LEU A 1 74 ? -11.681 -0.627 0.307 1.00 94.62 74 LEU A O 1
ATOM 599 N N . LYS A 1 75 ? -10.683 -2.646 0.398 1.00 93.94 75 LYS A N 1
ATOM 600 C CA . LYS A 1 75 ? -11.822 -3.376 0.969 1.00 93.94 75 LYS A CA 1
ATOM 601 C C . LYS A 1 75 ? -11.346 -4.285 2.101 1.00 93.94 75 LYS A C 1
ATOM 603 O O . LYS A 1 75 ? -10.278 -4.888 1.974 1.00 93.94 75 LYS A O 1
ATOM 608 N N . PRO A 1 76 ? -12.139 -4.428 3.181 1.00 94.19 76 PRO A N 1
ATOM 609 C CA . PRO A 1 76 ? -13.529 -3.962 3.345 1.00 94.19 76 PRO A CA 1
ATOM 610 C C . PRO A 1 76 ? -13.696 -2.521 3.860 1.00 94.19 76 PRO A C 1
ATOM 612 O O . PRO A 1 76 ? -14.809 -2.002 3.849 1.00 94.19 76 PRO A O 1
ATOM 615 N N . ALA A 1 77 ? -12.629 -1.878 4.326 1.00 93.88 77 ALA A N 1
ATOM 616 C CA . ALA A 1 77 ? -12.677 -0.541 4.911 1.00 93.88 77 ALA A CA 1
ATOM 617 C C . ALA A 1 77 ? -11.682 0.406 4.231 1.00 93.88 77 ALA A C 1
ATOM 619 O O . ALA A 1 77 ? -10.768 -0.021 3.530 1.00 93.88 77 ALA A O 1
ATOM 620 N N . LYS A 1 78 ? -11.832 1.710 4.490 1.00 92.31 78 LYS A N 1
ATOM 621 C CA . LYS A 1 78 ? -10.918 2.743 3.975 1.00 92.31 78 LYS A CA 1
ATOM 622 C C . LYS A 1 78 ? -9.500 2.627 4.526 1.00 92.31 78 LYS A C 1
ATOM 624 O O . LYS A 1 78 ? -8.579 3.094 3.880 1.00 92.31 78 LYS A O 1
ATOM 629 N N . ALA A 1 79 ? -9.337 2.047 5.710 1.00 93.56 79 ALA A N 1
ATOM 630 C CA . ALA A 1 79 ? -8.047 1.711 6.289 1.00 93.56 79 ALA A CA 1
ATOM 631 C C . ALA A 1 79 ? -8.080 0.235 6.673 1.00 93.56 79 ALA A C 1
ATOM 633 O O . ALA A 1 79 ? -9.015 -0.204 7.350 1.00 93.56 79 ALA A O 1
ATOM 634 N N . CYS A 1 80 ? -7.096 -0.529 6.213 1.00 94.12 80 CYS A N 1
ATOM 635 C CA . CYS 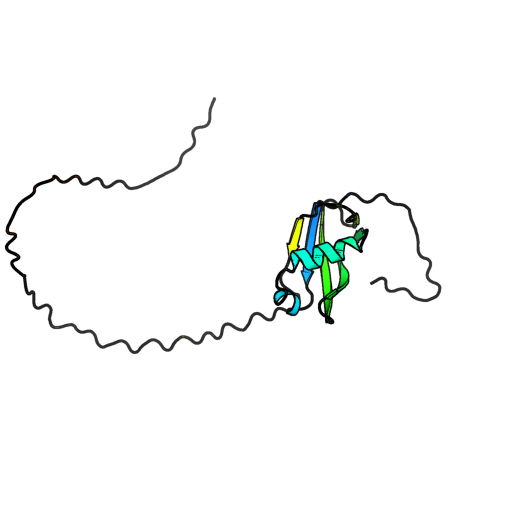A 1 80 ? -7.041 -1.971 6.421 1.00 94.12 80 CYS A CA 1
ATOM 636 C C . CYS A 1 80 ? -5.628 -2.417 6.807 1.00 94.12 80 CYS A C 1
ATOM 638 O O . CYS A 1 80 ? -4.633 -1.774 6.464 1.00 94.12 80 CYS A O 1
ATOM 640 N N . CYS A 1 81 ? -5.558 -3.546 7.507 1.00 92.81 81 CYS A N 1
ATOM 641 C CA . CYS A 1 81 ? -4.311 -4.242 7.793 1.00 92.81 81 CYS A CA 1
ATOM 642 C C . CYS A 1 81 ? -3.942 -5.150 6.613 1.00 92.81 81 CYS A C 1
ATOM 644 O O . CYS A 1 81 ? -4.796 -5.876 6.097 1.00 92.81 81 CYS A O 1
ATOM 646 N N . VAL A 1 82 ? -2.681 -5.091 6.194 1.00 91.06 82 VAL A N 1
ATOM 647 C CA . VAL A 1 82 ? -2.134 -5.798 5.023 1.00 91.06 82 VAL A CA 1
ATOM 648 C C . VAL A 1 82 ? -1.041 -6.801 5.407 1.00 91.06 82 VAL A C 1
ATOM 650 O O . VAL A 1 82 ? -0.678 -7.651 4.600 1.00 91.06 82 VAL A O 1
ATOM 653 N N . ALA A 1 83 ? -0.589 -6.787 6.662 1.00 88.69 83 ALA A N 1
ATOM 654 C CA . ALA A 1 83 ? 0.356 -7.775 7.171 1.00 88.69 83 ALA A CA 1
ATOM 655 C C . ALA A 1 83 ? -0.211 -9.206 7.090 1.00 88.69 83 ALA A C 1
ATOM 657 O O . ALA A 1 83 ? -1.325 -9.466 7.558 1.00 88.69 83 ALA A O 1
ATOM 658 N N . ASP A 1 84 ? 0.574 -10.127 6.521 1.00 83.50 84 ASP A N 1
ATOM 659 C CA . ASP A 1 84 ? 0.300 -11.572 6.455 1.00 83.50 84 ASP A CA 1
ATOM 660 C C . ASP A 1 84 ? -1.095 -11.927 5.903 1.00 83.50 84 ASP A C 1
ATOM 662 O O . ASP A 1 84 ? -1.792 -12.810 6.419 1.00 83.50 84 ASP A O 1
ATOM 666 N N . CYS A 1 85 ? -1.551 -11.187 4.890 1.00 83.50 85 CYS A N 1
ATOM 667 C CA . CYS A 1 85 ? -2.848 -11.398 4.252 1.00 83.50 85 CYS A CA 1
ATOM 668 C C . CYS A 1 85 ? -2.698 -11.643 2.750 1.00 83.50 85 CYS A C 1
ATOM 670 O O . CYS A 1 85 ? -1.937 -10.958 2.070 1.00 83.50 85 CYS A O 1
ATOM 672 N N . ASP A 1 86 ? -3.506 -12.562 2.224 1.00 86.38 86 ASP A N 1
ATOM 673 C CA . ASP A 1 86 ? -3.640 -12.776 0.786 1.00 86.38 86 ASP A CA 1
ATOM 674 C C . ASP A 1 86 ? -4.556 -11.697 0.197 1.00 86.38 86 ASP A C 1
ATOM 676 O O . ASP A 1 86 ? -5.785 -11.768 0.297 1.00 86.38 86 ASP A O 1
ATOM 680 N N . LEU A 1 87 ? -3.955 -10.662 -0.389 1.00 87.56 87 LEU A N 1
ATOM 681 C CA . LEU A 1 87 ? -4.687 -9.561 -1.010 1.00 87.56 87 LEU A CA 1
ATOM 682 C C . LEU A 1 87 ? -4.856 -9.774 -2.505 1.00 87.56 87 LEU A C 1
ATOM 684 O O . LEU A 1 87 ? -3.884 -10.004 -3.226 1.00 87.56 87 LEU A O 1
ATOM 688 N N . ASN A 1 88 ? -6.080 -9.590 -3.001 1.00 90.31 88 ASN A N 1
ATOM 689 C CA . ASN A 1 88 ? -6.281 -9.452 -4.433 1.00 90.31 88 ASN A CA 1
ATOM 690 C C . ASN A 1 88 ? -5.864 -8.047 -4.874 1.00 90.31 88 ASN A C 1
ATOM 692 O O . ASN A 1 88 ? -6.470 -7.053 -4.468 1.00 90.31 88 ASN A O 1
ATOM 696 N N . VAL A 1 89 ? -4.830 -7.983 -5.708 1.00 89.38 89 VAL A N 1
ATOM 697 C CA . VAL A 1 89 ? -4.243 -6.732 -6.180 1.00 89.38 89 VAL A CA 1
ATOM 698 C C . VAL A 1 89 ? -4.671 -6.439 -7.616 1.00 89.38 89 VAL A C 1
ATOM 700 O O . VAL A 1 89 ? -4.416 -7.238 -8.524 1.00 89.38 89 VAL A O 1
ATOM 703 N N . GLU A 1 90 ? -5.274 -5.270 -7.823 1.00 90.56 90 GLU A N 1
ATOM 704 C CA . GLU A 1 90 ? -5.572 -4.707 -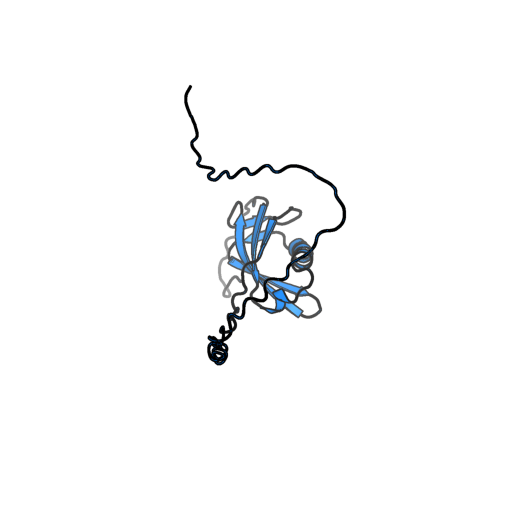9.143 1.00 90.56 90 GLU A CA 1
ATOM 705 C C . GLU A 1 90 ? -4.759 -3.434 -9.399 1.00 90.56 90 GLU A C 1
ATOM 707 O O . GLU A 1 90 ? -4.525 -2.643 -8.486 1.00 90.56 90 GLU A O 1
ATOM 712 N N . PHE A 1 91 ? -4.354 -3.226 -10.654 1.00 90.06 91 PHE A N 1
ATOM 713 C CA . PHE A 1 91 ? -3.616 -2.037 -11.079 1.00 90.06 91 PHE A CA 1
ATOM 714 C C . PHE A 1 91 ? -4.474 -1.155 -11.983 1.00 90.06 91 PHE A C 1
ATOM 716 O O . PHE A 1 91 ? -5.140 -1.653 -12.893 1.00 90.06 91 PHE A O 1
ATOM 723 N N . GLU A 1 92 ? -4.437 0.154 -11.749 1.00 87.81 92 GLU A N 1
ATOM 724 C CA . GLU A 1 92 ? -4.998 1.162 -12.651 1.00 87.81 92 GLU A CA 1
ATOM 725 C C . GLU A 1 92 ? -3.953 1.733 -13.614 1.00 87.81 92 GLU A C 1
ATOM 727 O O . GLU A 1 92 ? -2.745 1.581 -13.426 1.00 87.81 92 GLU A O 1
ATOM 732 N N . ALA A 1 93 ? -4.440 2.413 -14.655 1.00 83.19 93 ALA A N 1
ATOM 733 C CA . ALA A 1 93 ? -3.591 3.164 -15.568 1.00 83.19 93 ALA A CA 1
ATOM 734 C C . ALA A 1 93 ? -2.816 4.267 -14.811 1.00 83.19 93 ALA A C 1
ATOM 736 O O . ALA A 1 93 ? -3.403 4.929 -13.945 1.00 83.19 93 ALA A O 1
ATOM 737 N N . PRO A 1 94 ? -1.528 4.497 -15.138 1.00 81.06 94 PRO A N 1
ATOM 738 C CA . PRO A 1 94 ? -0.734 5.526 -14.479 1.00 81.06 94 PRO A CA 1
ATOM 739 C C . PRO A 1 94 ? -1.305 6.936 -14.659 1.00 81.06 94 PRO A C 1
ATOM 741 O O . PRO A 1 94 ? -1.914 7.234 -15.687 1.00 81.06 94 PRO A O 1
ATOM 744 N N . THR A 1 95 ? -1.079 7.819 -13.681 1.00 70.88 95 THR A N 1
ATOM 745 C CA . THR A 1 95 ? -1.544 9.221 -13.738 1.00 70.88 95 THR A CA 1
ATOM 746 C C . THR A 1 95 ? -0.983 9.976 -14.949 1.00 70.88 95 THR A C 1
ATOM 748 O O . THR A 1 95 ? -1.721 10.726 -15.583 1.00 70.88 95 THR A O 1
ATOM 751 N N . ASP A 1 96 ? 0.272 9.710 -15.319 1.00 63.31 96 ASP A N 1
ATOM 752 C CA . ASP A 1 96 ? 0.974 10.382 -16.423 1.00 63.31 96 ASP A CA 1
ATOM 753 C C . ASP A 1 96 ? 0.806 9.684 -17.787 1.00 63.31 96 ASP A C 1
ATOM 755 O O . ASP A 1 96 ? 1.616 9.869 -18.701 1.00 63.31 96 ASP A O 1
ATOM 759 N N . TYR A 1 97 ? -0.231 8.857 -17.964 1.00 58.97 97 TYR A N 1
ATOM 760 C CA . TYR A 1 97 ? -0.502 8.238 -19.261 1.00 58.97 97 TYR A CA 1
ATOM 761 C C . TYR A 1 97 ? -1.004 9.282 -20.272 1.00 58.97 97 TYR A C 1
ATOM 763 O O . TYR A 1 97 ? -2.200 9.551 -20.387 1.00 58.97 97 TYR A O 1
ATOM 771 N N . VAL A 1 98 ? -0.081 9.854 -21.047 1.00 59.03 98 VAL A N 1
ATOM 772 C CA . VAL A 1 98 ? -0.415 10.495 -22.321 1.00 59.03 98 VAL A CA 1
ATOM 773 C C . VAL A 1 98 ? -0.694 9.367 -23.307 1.00 59.03 98 VAL A C 1
ATOM 775 O O . VAL A 1 98 ? 0.236 8.706 -23.770 1.00 59.03 98 VAL A O 1
ATOM 778 N N . GLU A 1 99 ? -1.972 9.123 -23.608 1.00 61.25 99 GLU A N 1
ATOM 779 C CA . GLU A 1 99 ? -2.354 8.242 -24.712 1.00 61.25 99 GLU A CA 1
ATOM 780 C C . GLU A 1 99 ? -1.579 8.724 -25.948 1.00 61.25 99 GLU A C 1
ATOM 782 O O . GLU A 1 99 ? -1.716 9.900 -26.312 1.00 61.25 99 GLU A O 1
ATOM 787 N N . PRO A 1 100 ? -0.704 7.898 -26.560 1.00 63.53 100 PRO A N 1
ATOM 788 C CA . PRO A 1 100 ? -0.024 8.320 -27.767 1.00 63.53 100 PRO A CA 1
ATOM 789 C C . PRO A 1 100 ? -1.122 8.692 -28.747 1.00 63.53 100 PRO A C 1
ATOM 791 O O . PRO A 1 100 ? -1.997 7.871 -29.037 1.00 63.53 100 PRO A O 1
ATOM 794 N N . VAL A 1 101 ? -1.114 9.957 -29.184 1.00 56.78 101 VAL A N 1
ATOM 795 C CA . VAL A 1 101 ? -2.075 10.469 -30.154 1.00 56.78 101 VAL A CA 1
ATOM 796 C C . VAL A 1 101 ? -2.104 9.438 -31.263 1.00 56.78 101 VAL A C 1
ATOM 798 O O . VAL A 1 101 ? -1.077 9.192 -31.901 1.00 56.78 101 VAL A O 1
ATOM 801 N N . LYS A 1 102 ? -3.254 8.781 -31.450 1.00 59.06 102 LYS A N 1
ATOM 802 C CA . LYS A 1 102 ? -3.498 8.004 -32.656 1.00 59.06 102 LYS A CA 1
ATOM 803 C C . LYS A 1 102 ? -3.359 9.031 -33.754 1.00 59.06 102 LYS A C 1
ATOM 805 O O . LYS A 1 102 ? -4.275 9.817 -33.991 1.00 59.06 102 LYS A O 1
ATOM 810 N N . ILE A 1 103 ? -2.177 9.100 -34.356 1.00 52.91 103 ILE A N 1
ATOM 811 C CA . ILE A 1 103 ? -2.027 9.773 -35.620 1.00 52.91 103 ILE A CA 1
ATOM 812 C C . ILE A 1 103 ? -2.985 8.962 -36.471 1.00 52.91 103 ILE A C 1
ATOM 814 O O . ILE A 1 103 ? -2.722 7.803 -36.794 1.00 52.91 103 ILE A O 1
ATOM 818 N N . ASN A 1 104 ? -4.149 9.537 -36.751 1.00 55.84 104 ASN A N 1
ATOM 819 C CA . ASN A 1 104 ? -4.913 9.162 -37.912 1.00 55.84 104 ASN A CA 1
ATOM 820 C C . ASN A 1 104 ? -4.021 9.569 -39.089 1.00 55.84 104 ASN A C 1
ATOM 822 O O . ASN A 1 104 ? -4.303 10.519 -39.807 1.00 55.84 104 ASN A O 1
ATOM 826 N N . THR A 1 105 ? -2.905 8.870 -39.293 1.00 47.59 105 THR A N 1
ATOM 827 C CA . THR A 1 105 ? -2.481 8.554 -40.636 1.00 47.59 105 THR A CA 1
ATOM 828 C C . THR A 1 105 ? -3.589 7.653 -41.133 1.00 47.59 105 THR A C 1
ATOM 830 O O . THR A 1 105 ? -3.547 6.428 -41.046 1.00 47.59 105 THR A O 1
ATOM 833 N N . GLU A 1 106 ? -4.650 8.317 -41.590 1.00 57.94 106 GLU A N 1
ATOM 834 C CA . GLU A 1 106 ? -5.370 7.927 -42.777 1.00 57.94 106 GLU A CA 1
ATOM 835 C C . GLU A 1 106 ? -4.313 7.319 -43.693 1.00 57.94 106 GLU A C 1
ATOM 837 O O . GLU A 1 106 ? -3.490 8.025 -44.280 1.00 57.94 106 GLU A O 1
ATOM 842 N N . MET A 1 107 ? -4.215 5.987 -43.689 1.00 58.22 107 MET A N 1
ATOM 843 C CA . MET A 1 107 ? -3.422 5.299 -44.687 1.00 58.22 107 MET A CA 1
ATOM 844 C C . MET A 1 107 ? -3.916 5.885 -46.008 1.00 58.22 107 MET A C 1
ATOM 846 O O . MET A 1 107 ? -5.137 5.870 -46.213 1.00 58.22 107 MET A O 1
ATOM 850 N N . PRO A 1 108 ? -3.044 6.471 -46.854 1.00 55.78 108 PRO A N 1
ATOM 851 C CA . PRO A 1 108 ? -3.497 7.042 -48.107 1.00 55.78 108 PRO A CA 1
ATOM 852 C C . PRO A 1 108 ? -4.295 5.951 -48.798 1.00 55.78 108 PRO A C 1
ATOM 854 O O . PRO A 1 108 ? -3.798 4.834 -48.979 1.00 55.78 108 PRO A O 1
ATOM 857 N N . LYS A 1 109 ? -5.572 6.249 -49.058 1.00 59.75 109 LYS A N 1
ATOM 858 C CA . LYS A 1 109 ? -6.492 5.332 -49.714 1.00 59.75 109 LYS A CA 1
ATOM 859 C C . LYS A 1 109 ? -5.747 4.797 -50.929 1.00 59.75 109 LYS A C 1
ATOM 861 O O . LYS A 1 109 ? -5.353 5.586 -51.788 1.00 59.75 109 LYS A O 1
ATOM 866 N N . ALA A 1 110 ? -5.458 3.493 -50.922 1.00 58.97 110 ALA A N 1
ATOM 867 C CA . ALA A 1 110 ? -4.723 2.855 -52.002 1.00 58.97 110 ALA A CA 1
ATOM 868 C C . ALA A 1 110 ? -5.352 3.318 -53.325 1.00 58.97 110 ALA A C 1
ATOM 870 O O . ALA A 1 110 ? -6.587 3.342 -53.398 1.00 58.97 110 ALA A O 1
ATOM 871 N N . PRO A 1 111 ? -4.559 3.748 -54.326 1.00 60.75 111 PRO A N 1
ATOM 872 C CA . PRO A 1 111 ? -5.120 4.178 -55.596 1.00 60.75 111 PRO A CA 1
ATOM 873 C C . PRO A 1 111 ? -6.035 3.065 -56.105 1.00 60.75 111 PRO A C 1
ATOM 875 O O . PRO A 1 111 ? -5.612 1.913 -56.216 1.00 60.75 111 PRO A O 1
ATOM 878 N N . GLU A 1 112 ? -7.312 3.395 -56.316 1.00 61.53 112 GLU A N 1
ATOM 879 C CA . GLU A 1 112 ? -8.296 2.448 -56.827 1.00 61.53 112 GLU A CA 1
ATOM 880 C C . GLU A 1 112 ? -7.788 1.957 -58.183 1.00 61.53 112 GLU A C 1
ATOM 882 O O . GLU A 1 112 ? -7.747 2.701 -59.164 1.00 61.53 112 GLU A O 1
ATOM 887 N N . LEU A 1 113 ? -7.332 0.702 -58.209 1.00 59.97 113 LEU A N 1
ATOM 888 C CA . LEU A 1 113 ? -6.952 0.019 -59.434 1.00 59.97 113 LEU A CA 1
ATOM 889 C C . LEU A 1 113 ? -8.149 0.100 -60.392 1.00 59.97 113 LEU A C 1
ATOM 891 O O . LEU A 1 113 ? -9.265 -0.253 -59.990 1.00 59.97 113 LEU A O 1
ATOM 895 N N . PRO A 1 114 ? -7.952 0.583 -61.631 1.00 49.22 114 PRO A N 1
ATOM 896 C CA . PRO A 1 114 ? -9.044 0.769 -62.568 1.00 49.22 114 PRO A CA 1
ATOM 897 C C . PRO A 1 114 ? -9.767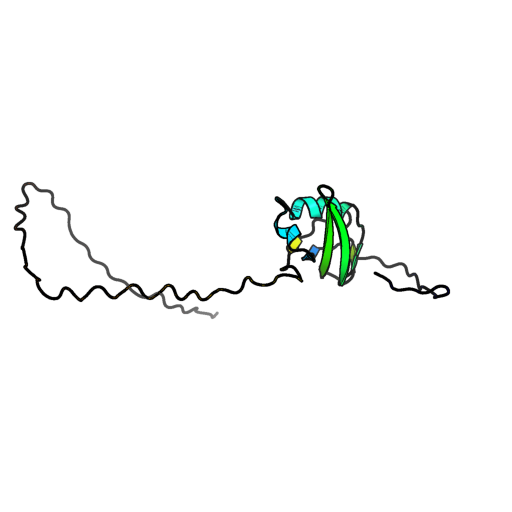 -0.560 -62.767 1.00 49.22 114 PRO A C 1
ATOM 899 O O . PRO A 1 114 ? -9.143 -1.596 -63.003 1.00 49.22 114 PRO A O 1
ATOM 902 N N . LEU A 1 115 ? -11.095 -0.513 -62.626 1.00 54.97 115 LEU A N 1
ATOM 903 C CA . LEU A 1 115 ? -11.983 -1.653 -62.785 1.00 54.97 115 LEU A CA 1
ATOM 904 C C . LEU A 1 115 ? -11.653 -2.402 -64.080 1.00 54.97 115 LEU A C 1
ATOM 906 O O . LEU A 1 115 ? -12.016 -1.957 -65.169 1.00 54.97 115 LEU A O 1
ATOM 910 N N . ALA A 1 116 ? -11.071 -3.591 -63.948 1.00 47.78 116 ALA A N 1
ATOM 911 C CA . ALA A 1 116 ? -11.064 -4.599 -64.996 1.00 47.78 116 ALA A CA 1
ATOM 912 C C . ALA A 1 116 ? -12.487 -5.170 -65.149 1.00 47.78 116 ALA A C 1
ATOM 914 O O . ALA A 1 116 ? -12.792 -6.300 -64.769 1.00 47.78 116 ALA A O 1
ATOM 915 N N . LYS A 1 117 ? -13.399 -4.353 -65.684 1.00 53.78 117 LYS A N 1
ATOM 916 C CA . LYS A 1 117 ? -14.461 -4.875 -66.542 1.00 53.78 117 LYS A CA 1
ATOM 917 C C . LYS A 1 117 ? -13.804 -5.187 -67.882 1.00 53.78 117 LYS A C 1
ATOM 919 O O . LYS A 1 117 ? -13.003 -4.389 -68.349 1.00 53.78 117 LYS A O 1
ATOM 924 N N . VAL A 1 118 ? -14.219 -6.294 -68.498 1.00 51.97 118 VAL A N 1
ATOM 925 C CA . VAL A 1 118 ? -13.633 -6.907 -69.706 1.00 51.97 118 VAL A CA 1
ATOM 926 C C . VAL A 1 118 ? -12.375 -7.689 -69.292 1.00 51.97 118 VAL A C 1
ATOM 928 O O . VAL A 1 118 ? -11.324 -7.118 -69.077 1.00 51.97 118 VAL A O 1
ATOM 931 N N . ILE A 1 119 ? -12.412 -8.994 -69.020 1.00 47.62 119 ILE A N 1
ATOM 932 C CA . ILE A 1 119 ? -12.906 -10.077 -69.869 1.00 47.62 119 ILE A CA 1
ATOM 933 C C . ILE A 1 119 ? -13.448 -11.191 -68.954 1.00 47.62 119 ILE A C 1
ATOM 935 O O . ILE A 1 119 ? -12.706 -11.943 -68.328 1.00 47.62 119 ILE A O 1
ATOM 939 N N . LEU A 1 120 ? -14.775 -11.306 -68.884 1.00 51.69 120 LEU A N 1
ATOM 940 C CA . LEU A 1 120 ? -15.458 -12.515 -68.427 1.00 51.69 120 LEU A CA 1
ATOM 941 C C . LEU A 1 120 ? -15.443 -13.523 -69.587 1.00 51.69 120 LEU A C 1
ATOM 943 O O . LEU A 1 120 ? -16.486 -13.830 -70.162 1.00 51.69 120 LEU A O 1
ATOM 947 N N . GLU A 1 121 ? -14.269 -14.021 -69.968 1.00 48.53 121 GLU A N 1
ATOM 948 C CA . GLU A 1 121 ? -14.192 -15.190 -70.842 1.00 48.53 121 GLU A CA 1
ATOM 949 C C . GLU A 1 121 ? -14.276 -16.430 -69.970 1.00 48.53 121 GLU A C 1
ATOM 951 O O . GLU A 1 121 ? -13.316 -16.915 -69.374 1.00 48.53 121 GLU A O 1
ATOM 956 N N . LYS A 1 122 ? -15.511 -16.923 -69.890 1.00 53.62 122 LYS A N 1
ATOM 957 C CA . LYS A 1 122 ? -15.835 -18.294 -69.526 1.00 53.62 122 LYS A CA 1
ATOM 958 C C . LYS A 1 122 ? -14.919 -19.253 -70.290 1.00 53.62 122 LYS A C 1
ATOM 960 O O . LYS A 1 122 ? -15.189 -19.574 -71.442 1.00 53.62 122 LYS A O 1
ATOM 965 N N . GLN A 1 123 ? -13.919 -19.799 -69.616 1.00 49.53 123 GLN A N 1
ATOM 966 C CA . GLN A 1 123 ? -13.345 -21.084 -69.995 1.00 49.53 123 GLN A CA 1
ATOM 967 C C . GLN A 1 123 ? -13.948 -22.133 -69.059 1.00 49.53 123 GLN A C 1
ATOM 969 O O . GLN A 1 123 ? -13.473 -22.393 -67.955 1.00 49.53 123 GLN A O 1
ATOM 974 N N . PHE A 1 124 ? -15.089 -22.676 -69.490 1.00 46.16 124 PHE A N 1
ATOM 975 C CA . PHE A 1 124 ? -15.720 -23.855 -68.903 1.00 46.16 124 PHE A CA 1
ATOM 976 C C . PHE A 1 124 ? -14.782 -25.051 -69.118 1.00 46.16 124 PHE A C 1
ATOM 978 O O . PHE A 1 124 ? -14.840 -25.727 -70.145 1.00 46.16 124 PHE A O 1
ATOM 985 N N . GLY A 1 125 ? -13.906 -25.319 -68.150 1.00 42.44 125 GLY A N 1
ATOM 986 C CA . GLY A 1 125 ? -13.120 -26.548 -68.136 1.00 42.44 125 GLY A CA 1
ATOM 987 C C . GLY A 1 125 ? -14.051 -27.758 -68.038 1.00 42.44 125 GLY A C 1
ATOM 988 O O . GLY A 1 125 ? -14.665 -27.992 -66.997 1.00 42.44 125 GLY A O 1
ATOM 989 N N . HIS A 1 126 ? -14.179 -28.525 -69.121 1.00 57.50 126 HIS A N 1
ATOM 990 C CA . HIS A 1 126 ? -14.860 -29.818 -69.112 1.00 57.50 126 HIS A CA 1
ATOM 991 C C . HIS A 1 126 ? -13.950 -30.840 -68.424 1.00 57.50 126 HIS A C 1
ATOM 993 O O . HIS A 1 126 ? -13.126 -31.498 -69.052 1.00 57.50 126 HIS A O 1
ATOM 999 N N . GLY A 1 127 ? -14.062 -30.938 -67.099 1.00 51.31 127 GLY A N 1
ATOM 1000 C CA . GLY A 1 127 ? -13.371 -31.964 -66.326 1.00 51.31 127 GLY A CA 1
ATOM 1001 C C . GLY A 1 127 ? -14.006 -33.335 -66.553 1.00 51.31 127 GLY A C 1
ATOM 1002 O O . GLY A 1 127 ? -15.032 -33.647 -65.947 1.00 51.31 127 GLY A O 1
ATOM 1003 N N . ASN A 1 128 ? -13.383 -34.178 -67.379 1.00 61.78 128 ASN A N 1
ATOM 1004 C CA . ASN A 1 128 ? -13.709 -35.602 -67.435 1.00 61.78 128 ASN A CA 1
ATOM 1005 C C . ASN A 1 128 ? -13.196 -36.288 -66.163 1.00 61.78 128 ASN A C 1
ATOM 1007 O O . ASN A 1 128 ? -12.004 -36.533 -65.992 1.00 61.78 128 ASN A O 1
ATOM 1011 N N . ARG A 1 129 ? -14.123 -36.593 -65.252 1.00 58.69 129 ARG A N 1
ATOM 1012 C CA . ARG A 1 129 ? -13.861 -37.377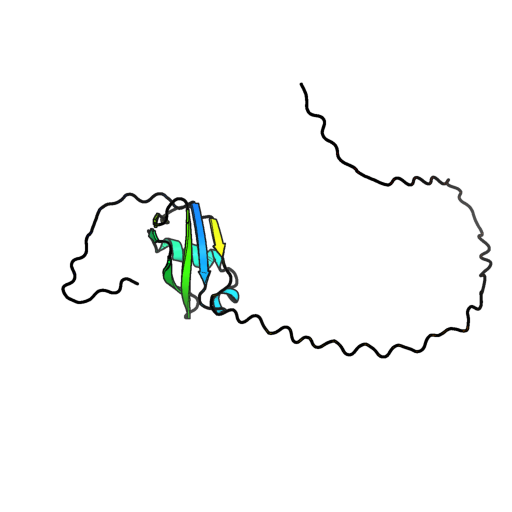 -64.040 1.00 58.69 129 ARG A CA 1
ATOM 1013 C C . ARG A 1 129 ? -13.726 -38.847 -64.444 1.00 58.69 129 ARG A C 1
ATOM 1015 O O . ARG A 1 129 ? -14.723 -39.469 -64.803 1.00 58.69 129 ARG A O 1
ATOM 1022 N N . LEU A 1 130 ? -12.520 -39.405 -64.375 1.00 61.41 130 LEU A N 1
ATOM 1023 C CA . LEU A 1 130 ? -12.297 -40.848 -64.485 1.00 61.41 130 LEU A CA 1
ATOM 1024 C C . LEU A 1 130 ? -12.183 -41.445 -63.075 1.00 61.41 130 LEU A C 1
ATOM 1026 O O . LEU A 1 130 ? -11.299 -41.066 -62.316 1.00 61.41 130 LEU A O 1
ATOM 1030 N N . GLY A 1 131 ? -13.076 -42.384 -62.751 1.00 44.69 131 GLY A N 1
ATOM 1031 C CA . GLY A 1 131 ? -12.955 -43.286 -61.598 1.00 44.69 131 GLY A CA 1
ATOM 1032 C C . GLY A 1 131 ? -13.815 -42.918 -60.384 1.00 44.69 131 GLY A C 1
ATOM 1033 O O . GLY A 1 131 ? -13.664 -41.851 -59.801 1.00 44.69 131 GLY A O 1
ATOM 1034 N N . GLY A 1 132 ? -14.741 -43.816 -60.016 1.00 52.06 132 GLY A N 1
ATOM 1035 C CA . GLY A 1 132 ? -15.676 -43.700 -58.885 1.00 52.06 132 GLY A CA 1
ATOM 1036 C C . GLY A 1 132 ? -14.992 -43.475 -57.530 1.00 52.06 132 GLY A C 1
ATOM 1037 O O . GLY A 1 132 ? -13.819 -43.761 -57.353 1.00 52.06 132 GLY A O 1
ATOM 1038 N N . ILE A 1 133 ? -15.679 -42.931 -56.528 1.00 55.56 133 ILE A N 1
ATOM 1039 C CA . ILE A 1 133 ? -16.622 -43.673 -55.679 1.00 55.56 133 ILE A CA 1
ATOM 1040 C C . ILE A 1 133 ? -17.736 -42.735 -55.181 1.00 55.56 133 ILE A C 1
ATOM 1042 O O . ILE A 1 133 ? -17.541 -41.548 -54.925 1.00 55.56 133 ILE A O 1
ATOM 1046 N N . LYS A 1 134 ? -18.940 -43.297 -55.066 1.00 52.22 134 LYS A N 1
ATOM 1047 C CA . LYS A 1 134 ? -20.184 -42.643 -54.654 1.00 52.22 134 LYS A CA 1
ATOM 1048 C C . LYS A 1 134 ? -20.237 -42.575 -53.121 1.00 52.22 134 LYS A C 1
ATOM 1050 O O . LYS A 1 134 ? -20.144 -43.623 -52.488 1.00 52.22 134 LYS A O 1
ATOM 1055 N N . LYS A 1 135 ? -20.511 -41.410 -52.522 1.00 43.06 135 LYS A N 1
ATOM 1056 C CA . LYS A 1 135 ? -21.283 -41.365 -51.267 1.00 43.06 135 LYS A CA 1
ATOM 1057 C C . LYS A 1 135 ? -22.092 -40.075 -51.147 1.00 43.06 135 LYS A C 1
ATOM 1059 O O . LYS A 1 135 ? -21.679 -39.007 -51.584 1.00 43.06 135 LYS A O 1
ATOM 1064 N N . SER A 1 136 ? -23.314 -40.271 -50.682 1.00 39.25 136 SER A N 1
ATOM 1065 C CA . SER A 1 136 ? -24.511 -39.458 -50.833 1.00 39.25 136 SER A CA 1
ATOM 1066 C C . SER A 1 136 ? -24.510 -38.143 -50.057 1.00 39.25 136 SER A C 1
ATOM 1068 O O . SER A 1 136 ? -23.946 -38.017 -48.977 1.00 39.25 136 SER A O 1
ATOM 1070 N N . ARG A 1 137 ? -25.226 -37.188 -50.657 1.00 42.56 137 ARG A N 1
ATOM 1071 C CA . ARG A 1 137 ? -25.706 -35.916 -50.111 1.00 42.56 137 ARG A CA 1
ATOM 1072 C C . ARG A 1 137 ? -26.446 -36.094 -48.784 1.00 42.56 137 ARG A C 1
ATOM 1074 O O . ARG A 1 137 ? -27.301 -36.965 -48.710 1.00 42.56 137 ARG A O 1
ATOM 1081 N N . GLU A 1 138 ? -26.301 -35.113 -47.894 1.00 39.84 138 GLU A N 1
ATOM 1082 C CA . GLU A 1 138 ? -27.456 -34.526 -47.209 1.00 39.84 138 GLU A CA 1
ATOM 1083 C C . GLU A 1 138 ? -27.200 -33.056 -46.846 1.00 39.84 138 GLU A C 1
ATOM 1085 O O . GLU A 1 138 ? -26.157 -32.686 -46.310 1.00 39.84 138 GLU A O 1
ATOM 1090 N N . ARG A 1 139 ? -28.144 -32.197 -47.248 1.00 42.16 139 ARG A N 1
ATOM 1091 C CA . ARG A 1 139 ? -28.227 -30.777 -46.893 1.00 42.16 139 ARG A CA 1
ATOM 1092 C C . ARG A 1 139 ? -29.100 -30.673 -45.655 1.00 42.16 139 ARG A C 1
ATOM 1094 O O . ARG A 1 139 ? -30.253 -31.079 -45.739 1.00 42.16 139 ARG A O 1
ATOM 1101 N N . SER A 1 140 ? -28.641 -29.954 -44.638 1.00 40.50 140 SER A N 1
ATOM 1102 C CA . SER A 1 140 ? -29.537 -29.427 -43.606 1.00 40.50 140 SER A CA 1
ATOM 1103 C C . SER A 1 140 ? -29.121 -28.011 -43.233 1.00 40.50 140 SER A C 1
ATOM 1105 O O . SER A 1 140 ? -28.127 -27.783 -42.552 1.00 40.50 140 SER A O 1
ATOM 1107 N N . LYS A 1 141 ? -29.9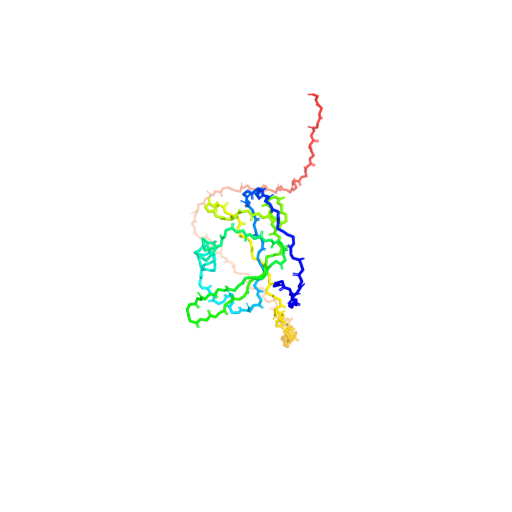02 -27.046 -43.726 1.00 41.09 141 LYS A N 1
ATOM 1108 C CA . LYS A 1 141 ? -29.982 -25.686 -43.188 1.00 41.09 141 LYS A CA 1
ATOM 1109 C C . LYS A 1 141 ? -30.652 -25.774 -41.812 1.00 41.09 141 LYS A C 1
ATOM 1111 O O . LYS A 1 141 ? -31.682 -26.430 -41.715 1.00 41.09 141 LYS A O 1
ATOM 1116 N N . SER A 1 142 ? -30.174 -25.053 -40.801 1.00 37.28 142 SER A N 1
ATOM 1117 C CA . SER A 1 142 ? -31.062 -24.598 -39.724 1.00 37.28 142 SER A CA 1
ATOM 1118 C C . SER A 1 142 ? -30.504 -23.362 -39.032 1.00 37.28 142 SER A C 1
ATOM 1120 O O . SER A 1 142 ? -29.425 -23.362 -38.445 1.00 37.28 142 SER A O 1
ATOM 1122 N N . SER A 1 143 ? -31.267 -22.290 -39.179 1.00 38.53 143 SER A N 1
ATOM 1123 C CA . SER A 1 143 ? -31.108 -20.992 -38.550 1.00 38.53 143 SER A CA 1
ATOM 1124 C C . SER A 1 143 ? -31.806 -20.958 -37.182 1.00 38.53 143 SER A C 1
ATOM 1126 O O . SER A 1 143 ? -32.773 -21.677 -36.964 1.00 38.53 143 SER A O 1
ATOM 1128 N N . ARG A 1 144 ? -31.398 -19.984 -36.353 1.00 37.72 144 ARG A N 1
ATOM 1129 C CA . ARG A 1 144 ? -32.085 -19.409 -35.170 1.00 37.72 144 ARG A CA 1
ATOM 1130 C C . ARG A 1 144 ? -32.098 -20.224 -33.871 1.00 37.72 144 ARG A C 1
ATOM 1132 O O . ARG A 1 144 ? -32.984 -21.030 -33.624 1.00 37.72 144 ARG A O 1
ATOM 1139 N N . LYS A 1 145 ? -31.235 -19.807 -32.936 1.00 36.50 145 LYS A N 1
ATOM 1140 C CA . LYS A 1 145 ? -31.553 -19.812 -31.501 1.00 36.50 145 LYS A CA 1
ATOM 1141 C C . LYS A 1 145 ? -32.365 -18.553 -31.180 1.00 36.50 145 LYS A C 1
ATOM 1143 O O . LYS A 1 145 ? -31.868 -17.445 -31.361 1.00 36.50 145 LYS A O 1
ATOM 1148 N N . LYS A 1 146 ? -33.600 -18.723 -30.704 1.00 41.03 146 LYS A N 1
ATOM 1149 C CA . LYS A 1 146 ? -34.297 -17.727 -29.882 1.00 41.03 146 LYS A CA 1
ATOM 1150 C C . LYS A 1 146 ? -34.649 -18.382 -28.553 1.00 41.03 146 LYS A C 1
ATOM 1152 O O . LYS A 1 146 ? -35.269 -19.438 -28.513 1.00 41.03 146 LYS A O 1
ATOM 1157 N N . SER A 1 147 ? -34.177 -17.725 -27.506 1.00 40.88 147 SER A N 1
ATOM 1158 C CA . SER A 1 147 ? -34.564 -17.832 -26.107 1.00 40.88 147 SER A CA 1
ATOM 1159 C C . SER A 1 147 ? -36.079 -17.782 -25.915 1.00 40.88 147 SER A C 1
ATOM 1161 O O . SER A 1 147 ? -36.727 -16.951 -26.547 1.00 40.88 147 SER A O 1
ATOM 1163 N N . PHE A 1 148 ? -36.604 -18.568 -24.976 1.00 41.62 148 PHE A N 1
ATOM 1164 C CA . PHE A 1 148 ? -37.525 -18.062 -23.954 1.00 41.62 148 PHE A CA 1
ATOM 1165 C C . PHE A 1 148 ? -37.628 -19.075 -22.807 1.00 41.62 148 PHE A C 1
ATOM 1167 O O . PHE A 1 148 ? -37.904 -20.255 -23.015 1.00 41.62 148 PHE A O 1
ATOM 1174 N N . THR A 1 149 ? -37.340 -18.588 -21.609 1.00 45.59 149 THR A N 1
ATOM 1175 C CA . THR A 1 149 ? -37.493 -19.247 -20.313 1.00 45.59 149 THR A CA 1
ATOM 1176 C C . THR A 1 149 ? -38.976 -19.456 -20.002 1.00 45.59 149 THR A C 1
ATOM 1178 O O . THR A 1 149 ? -39.778 -18.546 -20.210 1.00 45.59 149 THR A O 1
ATOM 1181 N N . ARG A 1 150 ? -39.338 -20.635 -19.487 1.00 41.12 150 ARG A N 1
ATOM 1182 C CA . ARG A 1 150 ? -40.620 -20.875 -18.812 1.00 41.12 150 ARG A CA 1
ATOM 1183 C C . ARG A 1 150 ? -40.358 -20.901 -17.307 1.00 41.12 150 ARG A C 1
ATOM 1185 O O . ARG A 1 150 ? -39.611 -21.760 -16.852 1.00 41.12 150 ARG A O 1
ATOM 1192 N N . ASN A 1 151 ? -40.943 -19.939 -16.598 1.00 41.03 151 ASN A N 1
ATOM 1193 C CA . ASN A 1 151 ? -41.218 -20.024 -15.166 1.00 41.03 151 ASN A CA 1
ATOM 1194 C C . ASN A 1 151 ? -42.604 -20.662 -14.954 1.00 41.03 151 ASN A C 1
ATOM 1196 O O . ASN A 1 151 ? -43.384 -20.746 -15.906 1.00 41.03 151 ASN A O 1
ATOM 1200 N N . ASP A 1 152 ? -42.855 -21.020 -13.691 1.00 43.41 152 ASP A N 1
ATOM 1201 C CA . ASP A 1 152 ? -44.095 -21.499 -13.053 1.00 43.41 152 ASP A CA 1
ATOM 1202 C C . ASP A 1 152 ? -44.283 -23.032 -13.157 1.00 43.41 152 ASP A C 1
ATOM 1204 O O . ASP A 1 152 ? -44.298 -23.588 -14.255 1.00 43.41 152 ASP A O 1
ATOM 1208 N N . CYS A 1 153 ? -44.338 -23.814 -12.068 1.00 43.19 153 CYS A N 1
ATOM 1209 C CA . CYS A 1 153 ? -44.817 -23.563 -10.699 1.00 43.19 153 CYS A CA 1
ATOM 1210 C C . CYS A 1 153 ? -43.913 -24.181 -9.617 1.00 43.19 153 CYS A C 1
ATOM 1212 O O . CYS A 1 153 ? -43.226 -25.184 -9.922 1.00 43.19 153 CYS A O 1
#

Radius of gyration: 32.55 Å; chains: 1; bounding box: 63×66×90 Å

pLDDT: mean 74.18, std 19.88, range [36.5, 94.62]

Foldseek 3Di:
DDDDDPPDDDDDDDDDFAAWAEWEKAWQDPVCVVDPCNPVVVVVVLQVDFKDAAQDKDWDDDPNDITIMHTHDIPPDRMHTHHPDDYDYHYDYHPPDPPPPPPPPPVPPPPPDPDPPDDPPDPPPPDDDPDDDDDDDDDDDDDDDDDDDDDDD